Protein AF-A0AA91Z7N6-F1 (afdb_monomer)

Foldseek 3Di:
DDPCVPDDAFDWFKDKDFWDWPFWDFQCVAVVDDFADPPDPPGGRHDDDQDDVPVVDGDPPGRGIGTHTRDIDMDTGDTHHDDFDPFDDDPNDTDDCRVDDD

Organism: NCBI:txid553151

InterPro domains:
  IPR000597 Large ribosomal subunit protein uL3 [PF00297] (2-98)
  IPR009000 Translation protein, beta-barrel domain superfamily [SSF50447] (3-85)
  IPR019926 Large ribosomal subunit protein uL3, conserved site [PS00474] (7-30)
  IPR044892 Ribosomal protein L3, domain 3, archaeal-type superfamily [G3DSA:4.10.960.10] (1-68)
  IPR045077 Large ribosomal subunit protein uL3, archaea/eukaryota [PTHR11363] (1-102)

Sequence (102 aa):
MPVDSVFTQDEMIDCIGVTKGKGYKGVTSRWHTKKLPRKTHKGLRKVACIGAWHPSRVSFTVARAGQKGYHHRTEMNKKIYRIGQGIHTKDGKVIKNNASTE

Nearest PDB structures (foldseek):
  8q87-assembly1_BB  TM=9.929E-01  e=1.116E-13  Gallus gallus
  7oyb-assembly1_B1  TM=9.950E-01  e=3.024E-13  Danio rerio
  7oyc-assembly1_B1  TM=9.944E-01  e=9.770E-13  Xenopus laevis
  7qgg-assembly1_B  TM=9.637E-01  e=2.355E-12  Rattus norvegicus
  6frk-assembly1_B  TM=9.798E-01  e=1.216E-11  Oryctolagus cuniculus

pLDDT: mean 96.41, std 3.14, range [79.75, 98.69]

Solvent-accessible surface area (backbone atoms only — not comparable to full-atom values): 6712 Å² total; per-residue (Å²): 137,59,71,76,80,78,51,60,72,67,37,69,40,68,50,72,47,69,41,75,67,63,49,78,33,48,25,37,76,64,68,64,48,74,68,48,59,92,86,43,78,95,62,31,66,49,78,90,76,73,66,63,75,79,61,92,62,74,58,87,86,51,81,63,60,41,79,26,58,59,43,82,46,75,47,72,73,44,67,35,86,70,84,66,63,72,78,45,73,56,95,92,40,81,45,76,67,56,82,67,74,136

Radius of gyration: 24.43 Å; Cα contacts (8 Å, |Δi|>4): 134; chains: 1; bounding box: 50×36×64 Å

Secondary structure (DSSP, 8-state):
--GGGT--TT-EEEEEEEPPP--EE-HHHHS-PPPPPTT-TT-SSS-S----SSSSS--TTS---EE-S--EEEEEEEEP------SEEETTEEE--TT---

Structure (mmCIF, N/CA/C/O backbone):
data_AF-A0AA91Z7N6-F1
#
_entry.id   AF-A0AA91Z7N6-F1
#
loop_
_atom_site.group_PDB
_atom_site.id
_atom_site.type_symbol
_atom_site.label_atom_id
_atom_site.label_alt_id
_atom_site.label_comp_id
_atom_site.label_asym_id
_atom_site.label_entity_id
_atom_site.label_seq_id
_atom_site.pdbx_PDB_ins_code
_atom_site.Cartn_x
_atom_site.Cartn_y
_atom_site.Cartn_z
_atom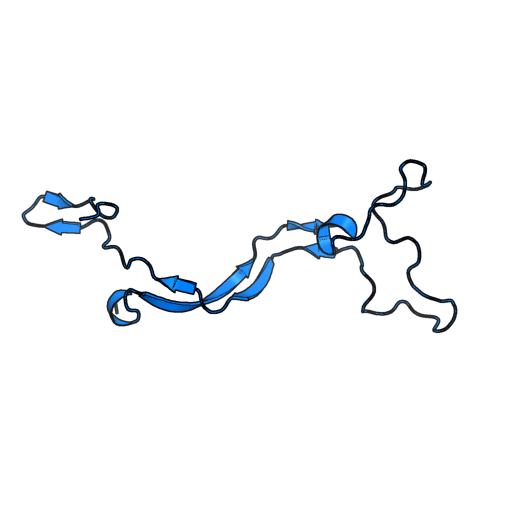_site.occupancy
_atom_site.B_iso_or_equiv
_atom_site.auth_seq_id
_atom_site.auth_comp_id
_atom_site.auth_asym_id
_atom_site.auth_atom_id
_atom_site.pdbx_PDB_model_num
ATOM 1 N N . MET A 1 1 ? -25.337 -0.317 19.151 1.00 86.75 1 MET A N 1
ATOM 2 C CA . MET A 1 1 ? -24.158 -1.198 19.255 1.00 86.75 1 MET A CA 1
ATOM 3 C C . MET A 1 1 ? -22.904 -0.342 19.282 1.00 86.75 1 MET A C 1
ATOM 5 O O . MET A 1 1 ? -22.519 0.161 18.231 1.00 86.75 1 MET A O 1
ATOM 9 N N . PRO A 1 2 ? -22.347 -0.060 20.466 1.00 93.56 2 PRO A N 1
ATOM 10 C CA . PRO A 1 2 ? -21.095 0.684 20.598 1.00 93.56 2 PRO A CA 1
ATOM 11 C C . PRO A 1 2 ? -19.862 -0.218 20.357 1.00 93.56 2 PRO A C 1
ATOM 13 O O . PRO A 1 2 ? -19.976 -1.442 20.344 1.00 93.56 2 PRO A O 1
ATOM 16 N N . VAL A 1 3 ? -18.686 0.371 20.110 1.00 95.81 3 VAL A N 1
ATOM 17 C CA . VAL A 1 3 ? -17.457 -0.369 19.727 1.00 95.81 3 VAL A CA 1
ATOM 18 C C . VAL A 1 3 ? -16.986 -1.327 20.829 1.00 95.81 3 VAL A C 1
ATOM 20 O O . VAL A 1 3 ? -16.558 -2.438 20.536 1.00 95.81 3 VAL A O 1
ATOM 23 N N . ASP A 1 4 ? -17.131 -0.920 22.086 1.00 95.38 4 ASP A N 1
ATOM 24 C CA . ASP A 1 4 ? -16.840 -1.693 23.301 1.00 95.38 4 ASP A CA 1
ATOM 25 C C . ASP A 1 4 ? -17.788 -2.884 23.525 1.00 95.38 4 ASP A C 1
ATOM 27 O O . ASP A 1 4 ? -17.491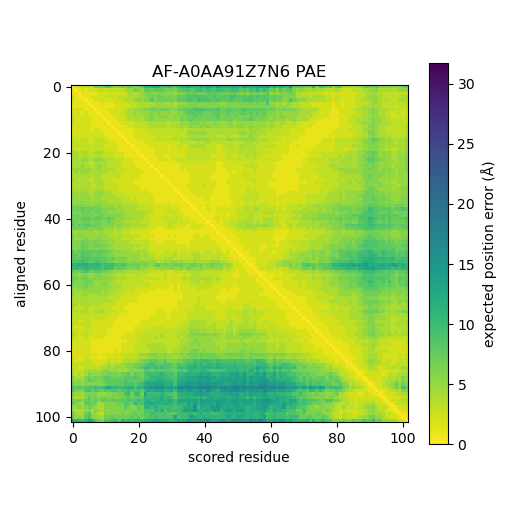 -3.755 24.334 1.00 95.38 4 ASP A O 1
ATOM 31 N N . SER A 1 5 ? -18.910 -2.963 22.797 1.00 96.75 5 SER A N 1
ATOM 32 C CA . SER A 1 5 ? -19.777 -4.155 22.798 1.00 96.75 5 SER A CA 1
ATOM 33 C C . SER A 1 5 ? -19.351 -5.230 21.793 1.00 96.75 5 SER A C 1
ATOM 35 O O . SER A 1 5 ? -19.915 -6.322 21.799 1.00 96.75 5 SER A O 1
ATOM 37 N N . VAL A 1 6 ? -18.394 -4.916 20.913 1.00 97.94 6 VAL A N 1
ATOM 38 C CA . VAL A 1 6 ? -17.917 -5.812 19.846 1.00 97.94 6 VAL A CA 1
ATOM 39 C C . VAL A 1 6 ? -16.463 -6.218 20.069 1.00 97.94 6 VAL A C 1
ATOM 41 O O . VAL A 1 6 ? -16.131 -7.376 19.847 1.00 97.94 6 VAL A O 1
ATOM 44 N N . PHE A 1 7 ? -15.618 -5.282 20.509 1.00 98.00 7 PHE A N 1
ATOM 45 C CA . PHE A 1 7 ? -14.191 -5.504 20.737 1.00 98.00 7 PHE A CA 1
ATOM 46 C C . PHE A 1 7 ? -13.812 -5.282 22.194 1.00 98.00 7 PHE A C 1
ATOM 48 O O . PHE A 1 7 ? -14.446 -4.505 22.911 1.00 98.00 7 PHE A O 1
ATOM 55 N N . THR A 1 8 ? -12.714 -5.907 22.598 1.00 97.56 8 THR A N 1
ATOM 56 C CA . THR A 1 8 ? -12.163 -5.839 23.951 1.00 97.56 8 THR A CA 1
ATOM 57 C C . THR A 1 8 ? -10.744 -5.270 23.963 1.00 97.56 8 THR A C 1
ATOM 59 O O . THR A 1 8 ? -10.046 -5.221 22.948 1.00 97.56 8 THR A O 1
ATOM 62 N N . GLN A 1 9 ? -10.313 -4.755 25.117 1.00 96.44 9 GLN A N 1
ATOM 63 C CA . GLN A 1 9 ? -8.946 -4.261 25.272 1.00 96.44 9 GLN A CA 1
ATOM 64 C C . GLN A 1 9 ? -7.943 -5.425 25.222 1.00 96.44 9 GLN A C 1
ATOM 66 O O . GLN A 1 9 ? -8.248 -6.524 25.670 1.00 96.44 9 GLN A O 1
ATOM 71 N N . ASP A 1 10 ? -6.760 -5.176 24.651 1.00 97.31 10 ASP A N 1
ATOM 72 C CA . ASP A 1 10 ? -5.692 -6.155 24.402 1.00 97.31 10 ASP A CA 1
ATOM 73 C C . ASP A 1 10 ? -6.007 -7.257 23.375 1.00 97.31 10 ASP A C 1
ATOM 75 O O . ASP A 1 10 ? -5.142 -8.090 23.089 1.00 97.31 10 ASP A O 1
ATOM 79 N N . GLU A 1 11 ? -7.180 -7.216 22.746 1.00 97.94 11 GLU A N 1
ATOM 80 C CA . GLU A 1 11 ? -7.574 -8.131 21.676 1.00 97.94 11 GLU A CA 1
ATOM 81 C C . GLU A 1 11 ? -6.723 -7.947 20.407 1.00 97.94 11 GLU A C 1
ATOM 83 O O . GLU A 1 11 ? -6.333 -6.832 20.037 1.00 97.94 11 GLU A O 1
ATOM 88 N N . MET A 1 12 ? -6.439 -9.058 19.721 1.00 98.50 12 MET A N 1
ATOM 89 C CA . MET A 1 12 ? -5.775 -9.078 18.417 1.00 98.50 12 MET A CA 1
ATOM 90 C C . MET A 1 12 ? -6.835 -9.084 17.316 1.00 98.50 12 MET A C 1
ATOM 92 O O . MET A 1 12 ? -7.570 -10.057 17.181 1.00 98.50 12 MET A O 1
ATOM 96 N N . ILE A 1 13 ? -6.891 -8.018 16.519 1.00 98.31 13 ILE A N 1
ATOM 97 C CA . ILE A 1 13 ? -7.871 -7.847 15.440 1.00 98.31 13 ILE A CA 1
ATOM 98 C C . ILE A 1 13 ? -7.213 -7.793 14.061 1.00 98.31 13 ILE A C 1
ATOM 100 O O . ILE A 1 13 ? -6.026 -7.487 13.924 1.00 98.31 13 ILE A O 1
ATOM 104 N N . ASP A 1 14 ? -8.018 -7.998 13.024 1.00 98.50 14 ASP A N 1
ATOM 105 C CA . ASP A 1 14 ? -7.599 -7.843 11.635 1.00 98.50 14 ASP A CA 1
ATOM 106 C C . ASP A 1 14 ? -8.171 -6.550 11.041 1.00 98.50 14 ASP A C 1
ATOM 108 O O . ASP A 1 14 ? -9.366 -6.267 11.129 1.00 98.50 14 ASP A O 1
ATOM 112 N N . CYS A 1 15 ? -7.317 -5.761 10.389 1.00 98.19 15 CYS A N 1
ATOM 113 C CA . CYS A 1 15 ? -7.703 -4.511 9.742 1.00 98.19 15 CYS A CA 1
ATOM 114 C C . CYS A 1 15 ? -7.858 -4.713 8.233 1.00 98.19 15 CYS A C 1
ATOM 116 O O . CYS A 1 15 ? -6.894 -5.032 7.533 1.00 98.19 15 CYS A O 1
ATOM 118 N N . ILE A 1 16 ? -9.059 -4.457 7.713 1.00 98.56 16 ILE A N 1
ATOM 119 C CA . ILE A 1 16 ? -9.379 -4.540 6.282 1.00 98.56 16 ILE A CA 1
ATOM 120 C C . ILE A 1 16 ? -9.599 -3.128 5.741 1.00 98.56 16 ILE A C 1
ATOM 122 O O . ILE A 1 16 ? -10.344 -2.338 6.318 1.00 98.56 16 ILE A O 1
ATOM 126 N N . GLY A 1 17 ? -8.975 -2.790 4.613 1.00 98.44 17 GLY A N 1
ATOM 127 C CA . GLY A 1 17 ? -9.173 -1.474 4.016 1.00 98.44 17 GLY A CA 1
ATOM 128 C C . GLY A 1 17 ? -8.476 -1.251 2.684 1.00 98.44 17 GLY A C 1
ATOM 129 O O . GLY A 1 17 ? -7.828 -2.128 2.111 1.00 98.44 17 GLY A O 1
ATOM 130 N N . VAL A 1 18 ? -8.615 -0.030 2.172 1.00 98.50 18 VAL A N 1
ATOM 131 C CA . VAL A 1 18 ? -7.934 0.423 0.956 1.00 98.50 18 VAL A CA 1
ATOM 132 C C . VAL A 1 18 ? -6.703 1.236 1.340 1.00 98.50 18 VAL A C 1
ATOM 134 O O . VAL A 1 18 ? -6.775 2.217 2.076 1.00 98.50 18 VAL A O 1
ATOM 137 N N . THR A 1 19 ? -5.545 0.838 0.818 1.00 98.50 19 THR A N 1
ATOM 138 C CA . THR A 1 19 ? -4.278 1.544 1.063 1.00 98.50 19 THR A CA 1
ATOM 139 C C . THR A 1 19 ? -4.268 2.946 0.447 1.00 98.50 19 THR A C 1
ATOM 141 O O . THR A 1 19 ? -4.867 3.185 -0.599 1.00 98.50 19 THR A O 1
ATOM 144 N N . LYS A 1 20 ? -3.495 3.875 1.026 1.00 98.56 20 LYS A N 1
ATOM 145 C CA . LYS A 1 20 ? -3.330 5.229 0.467 1.00 98.56 20 LYS A CA 1
ATOM 146 C C . LYS A 1 20 ? -2.860 5.179 -0.993 1.00 98.56 20 LYS A C 1
ATOM 148 O O . LYS A 1 20 ? -1.819 4.589 -1.306 1.00 98.56 20 LYS A O 1
ATOM 153 N N . GLY A 1 21 ? -3.617 5.828 -1.877 1.00 98.31 21 GLY A N 1
ATOM 154 C CA . GLY A 1 21 ? -3.283 5.963 -3.291 1.00 98.31 21 GLY A CA 1
ATOM 155 C C . GLY A 1 21 ? -1.980 6.730 -3.507 1.00 98.31 21 GLY A C 1
ATOM 156 O O . GLY A 1 21 ? -1.711 7.729 -2.840 1.00 98.31 21 GLY A O 1
ATOM 157 N N . LYS A 1 22 ? -1.149 6.252 -4.438 1.00 98.56 22 LYS A N 1
ATOM 158 C CA . LYS A 1 22 ? 0.080 6.935 -4.880 1.00 98.56 22 LYS A CA 1
ATOM 159 C C . LYS A 1 22 ? 0.076 7.199 -6.395 1.00 98.56 22 LYS A C 1
ATOM 161 O O . LYS A 1 22 ? 1.049 7.755 -6.898 1.00 98.56 22 LYS A O 1
ATOM 166 N N . GLY A 1 23 ? -1.000 6.842 -7.102 1.00 98.50 23 GLY A N 1
ATOM 167 C CA . GLY A 1 23 ? -1.179 7.061 -8.540 1.00 98.50 23 GLY A CA 1
ATOM 168 C C . GLY A 1 23 ? -0.242 6.218 -9.408 1.00 98.50 23 GLY A C 1
ATOM 169 O O . GLY A 1 23 ? 0.316 5.209 -8.963 1.00 98.50 23 GLY A O 1
ATOM 170 N N . TYR A 1 24 ? -0.032 6.659 -10.649 1.00 98.62 24 TYR A N 1
ATOM 171 C CA . TYR A 1 24 ? 0.879 6.009 -11.589 1.00 98.62 24 TYR A CA 1
ATOM 172 C C . TYR A 1 24 ? 2.345 6.210 -11.173 1.00 98.62 24 TYR A C 1
ATOM 174 O O . TYR A 1 24 ? 2.821 7.338 -11.009 1.00 98.62 24 TYR A O 1
ATOM 182 N N . LYS A 1 25 ? 3.094 5.116 -10.999 1.00 98.69 25 LYS A N 1
ATOM 183 C CA . LYS A 1 25 ? 4.507 5.127 -10.591 1.00 98.69 25 LYS A CA 1
ATOM 184 C C . LYS A 1 25 ? 5.368 4.217 -11.467 1.00 98.69 25 LYS A C 1
ATOM 186 O O . LYS A 1 25 ? 4.956 3.142 -11.897 1.00 98.69 25 LYS A O 1
ATOM 191 N N . GLY A 1 26 ? 6.617 4.639 -11.675 1.00 98.31 26 GLY A N 1
ATOM 192 C CA . GLY A 1 26 ? 7.644 3.842 -12.351 1.00 98.31 26 GLY A CA 1
ATOM 193 C C . GLY A 1 26 ? 8.110 2.630 -11.532 1.00 98.31 26 GLY A C 1
ATOM 194 O O . GLY A 1 26 ? 7.910 2.569 -10.316 1.00 98.31 26 GLY A O 1
ATOM 195 N N . VAL A 1 27 ? 8.791 1.690 -12.195 1.00 98.31 27 VAL A N 1
ATOM 196 C CA . VAL A 1 27 ? 9.209 0.388 -11.631 1.00 98.31 27 VAL A CA 1
ATOM 197 C C . VAL A 1 27 ? 10.035 0.497 -10.351 1.00 98.31 27 VAL A C 1
ATOM 199 O O . VAL A 1 27 ? 9.749 -0.208 -9.392 1.00 98.31 27 VAL A O 1
ATOM 202 N N . THR A 1 28 ? 10.974 1.444 -10.271 1.00 98.38 28 THR A N 1
ATOM 203 C CA . THR A 1 28 ? 11.790 1.647 -9.064 1.00 98.38 28 THR A CA 1
ATOM 204 C C . THR A 1 28 ? 10.944 2.052 -7.859 1.00 98.38 28 THR A C 1
ATOM 206 O O . THR A 1 28 ? 11.243 1.665 -6.741 1.00 98.38 28 THR A O 1
ATOM 209 N N . SER A 1 29 ? 9.888 2.851 -8.050 1.00 98.44 29 SER A N 1
ATOM 210 C CA . SER A 1 29 ? 9.022 3.237 -6.932 1.00 98.44 29 SER A CA 1
ATOM 211 C C . SER A 1 29 ? 7.996 2.151 -6.628 1.00 98.44 29 SER A C 1
ATOM 213 O O . SER A 1 29 ? 7.732 1.894 -5.463 1.00 98.44 29 SER A O 1
ATOM 215 N N . ARG A 1 30 ? 7.401 1.519 -7.642 1.00 98.44 30 ARG A N 1
ATOM 216 C CA . ARG A 1 30 ? 6.334 0.524 -7.466 1.00 98.44 30 ARG A CA 1
ATOM 217 C C . ARG A 1 30 ? 6.850 -0.816 -6.936 1.00 98.44 30 ARG A C 1
ATOM 219 O O . ARG A 1 30 ? 6.269 -1.343 -5.998 1.00 98.44 30 ARG A O 1
ATOM 226 N N . TRP A 1 31 ? 7.941 -1.308 -7.515 1.00 98.38 31 TRP A N 1
ATOM 227 C CA . TRP A 1 31 ? 8.504 -2.642 -7.284 1.00 98.38 31 TRP A CA 1
ATOM 228 C C . TRP A 1 31 ? 9.865 -2.618 -6.581 1.00 98.38 31 TRP A C 1
ATOM 230 O O . TRP A 1 31 ? 10.461 -3.667 -6.386 1.00 98.38 31 TRP A O 1
ATOM 240 N N . HIS A 1 32 ? 10.377 -1.436 -6.222 1.00 98.31 32 HIS A N 1
ATOM 241 C CA . HIS A 1 32 ? 11.648 -1.279 -5.499 1.00 98.31 32 HIS A CA 1
ATOM 242 C C . HIS A 1 32 ? 12.868 -1.884 -6.225 1.00 98.31 32 HIS A C 1
ATOM 244 O O . HIS A 1 32 ? 13.838 -2.292 -5.595 1.00 98.31 32 HIS A O 1
ATOM 250 N N . THR A 1 33 ? 12.858 -1.904 -7.564 1.00 98.25 33 THR A N 1
ATOM 251 C CA . THR A 1 33 ? 13.994 -2.396 -8.362 1.00 98.25 33 THR A CA 1
ATOM 252 C C . THR A 1 33 ? 15.240 -1.526 -8.170 1.00 98.25 33 THR A C 1
ATOM 254 O O . THR A 1 33 ? 15.137 -0.299 -8.044 1.00 98.25 33 THR A O 1
ATOM 257 N N . LYS A 1 34 ? 16.434 -2.131 -8.236 1.00 98.25 34 LYS A N 1
ATOM 258 C CA . LYS A 1 34 ? 17.707 -1.392 -8.216 1.00 98.25 34 LYS A CA 1
ATOM 259 C C . LYS A 1 34 ? 17.741 -0.369 -9.359 1.00 98.25 34 LYS A C 1
ATOM 261 O O . LYS A 1 34 ? 17.349 -0.667 -10.486 1.00 98.25 34 LYS A O 1
ATOM 266 N N . LYS A 1 35 ? 18.186 0.855 -9.063 1.00 98.25 35 LYS A N 1
ATOM 267 C CA . LYS A 1 35 ? 18.432 1.879 -10.089 1.00 98.25 35 LYS A CA 1
ATOM 268 C C . LYS A 1 35 ? 19.631 1.467 -10.943 1.00 98.25 35 LYS A C 1
ATOM 270 O O . LYS A 1 35 ? 20.599 0.916 -10.421 1.00 98.25 35 LYS A O 1
ATOM 275 N N . LEU A 1 36 ? 19.581 1.773 -12.232 1.00 98.44 36 LEU A N 1
ATOM 276 C CA . LEU A 1 36 ? 20.719 1.586 -13.125 1.00 98.44 36 LEU A CA 1
ATOM 277 C C . LEU A 1 36 ? 21.822 2.621 -12.824 1.00 98.44 36 LEU A C 1
ATOM 279 O O . LEU A 1 36 ? 21.551 3.632 -12.163 1.00 98.44 36 LEU A O 1
ATOM 283 N N . PRO A 1 37 ? 23.065 2.384 -13.280 1.00 98.50 37 PRO A N 1
ATOM 284 C CA . PRO A 1 37 ? 24.163 3.323 -13.094 1.00 98.50 37 PRO A CA 1
ATOM 285 C C . PRO A 1 37 ? 23.859 4.729 -13.626 1.00 98.50 37 PRO A C 1
ATOM 287 O O . PRO A 1 37 ? 23.089 4.927 -14.565 1.00 98.50 37 PRO A O 1
ATOM 290 N N . ARG A 1 38 ? 24.533 5.732 -13.054 1.00 98.25 38 ARG A N 1
ATOM 291 C CA . ARG A 1 38 ? 24.333 7.149 -13.399 1.00 98.25 38 ARG A CA 1
ATOM 292 C C . ARG A 1 38 ? 24.496 7.443 -14.897 1.00 98.25 38 ARG A C 1
ATOM 294 O O . ARG A 1 38 ? 23.787 8.292 -15.421 1.00 98.25 38 ARG A O 1
ATOM 301 N N . LYS A 1 39 ? 25.420 6.753 -15.575 1.00 98.00 39 LYS A N 1
ATOM 302 C CA . LYS A 1 39 ? 25.744 6.957 -17.000 1.00 98.00 39 LYS A CA 1
ATOM 303 C C . LYS A 1 39 ? 24.839 6.170 -17.965 1.00 98.00 39 LYS A C 1
ATOM 305 O O . LYS A 1 39 ? 25.146 6.075 -19.147 1.00 98.00 39 LYS A O 1
ATOM 310 N N . THR A 1 40 ? 23.735 5.583 -17.497 1.00 98.06 40 THR A N 1
ATOM 311 C CA . THR A 1 40 ? 22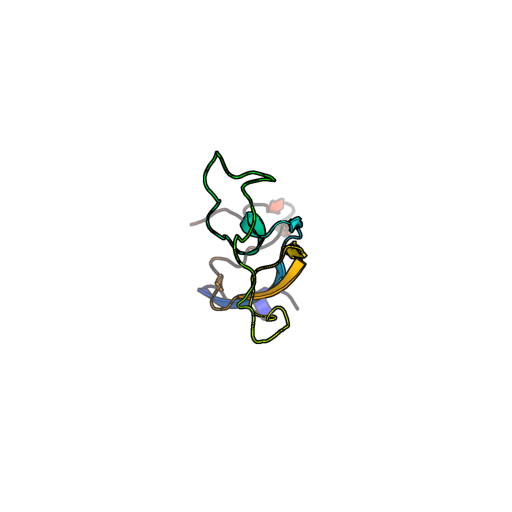.806 4.868 -18.380 1.00 98.06 40 THR A CA 1
ATOM 312 C C . THR A 1 40 ? 22.064 5.830 -19.309 1.00 98.06 40 THR A C 1
ATOM 314 O O . THR A 1 40 ? 21.319 6.704 -18.864 1.00 98.06 40 THR A O 1
ATOM 317 N N . HIS A 1 41 ? 22.211 5.619 -20.617 1.00 97.31 41 HIS A N 1
ATOM 318 C CA . HIS A 1 41 ? 21.472 6.360 -21.634 1.00 97.31 41 HIS A CA 1
ATOM 319 C C . HIS A 1 41 ? 19.957 6.059 -21.570 1.00 97.31 41 HIS A C 1
ATOM 321 O O . HIS A 1 41 ? 19.525 4.934 -21.276 1.00 97.31 41 HIS A O 1
ATOM 327 N N . LYS A 1 42 ? 19.129 7.078 -21.845 1.00 96.44 42 LYS A N 1
ATOM 328 C CA . LYS A 1 42 ? 17.653 7.026 -21.756 1.00 96.44 42 LYS A CA 1
ATOM 329 C C . LYS A 1 42 ? 17.137 6.645 -20.358 1.00 96.44 42 LYS A C 1
ATOM 331 O O . LYS A 1 42 ? 16.233 5.816 -20.219 1.00 96.44 42 LYS A O 1
ATOM 336 N N . GLY A 1 43 ? 17.738 7.228 -19.322 1.0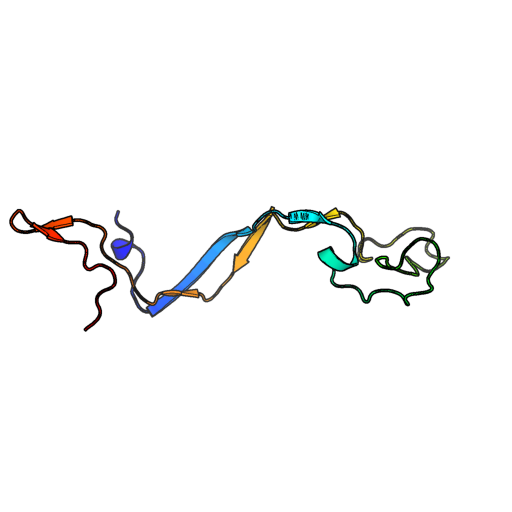0 96.94 43 GLY A N 1
ATOM 337 C CA . GLY A 1 43 ? 17.252 7.179 -17.943 1.00 96.94 43 GLY A CA 1
ATOM 338 C C . GLY A 1 43 ? 17.627 5.918 -17.157 1.00 96.94 43 GLY A C 1
ATOM 339 O O . GLY A 1 43 ? 17.756 4.819 -17.694 1.00 96.94 43 GLY A O 1
ATOM 340 N N . LEU A 1 44 ? 17.757 6.093 -15.839 1.00 98.12 44 LEU A 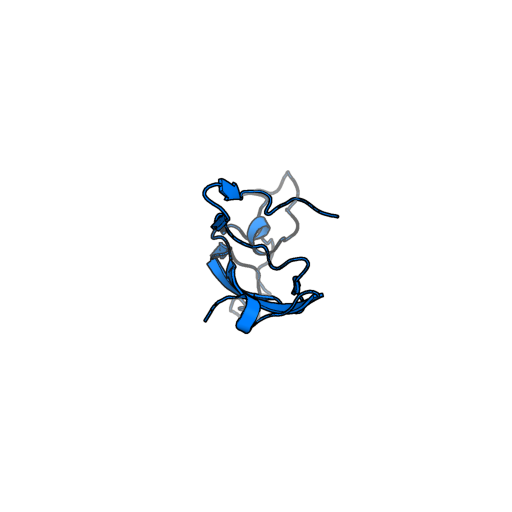N 1
ATOM 341 C CA . LEU A 1 44 ? 18.283 5.079 -14.915 1.00 98.12 44 LEU A CA 1
ATOM 342 C C . LEU A 1 44 ? 17.226 4.395 -14.025 1.00 98.12 44 LEU A C 1
ATOM 344 O O . LEU A 1 44 ? 17.528 3.437 -13.320 1.00 98.12 44 LEU A O 1
ATOM 348 N N . ARG A 1 45 ? 15.975 4.873 -14.020 1.00 98.25 45 ARG A N 1
ATOM 349 C CA . ARG A 1 45 ? 14.893 4.378 -13.137 1.00 98.25 45 ARG A CA 1
ATOM 350 C C . ARG A 1 45 ? 13.977 3.382 -13.859 1.00 98.25 45 ARG A C 1
ATOM 352 O O . ARG A 1 45 ? 12.762 3.572 -13.909 1.00 98.25 45 ARG A O 1
ATOM 359 N N . LYS A 1 46 ? 14.582 2.352 -14.454 1.00 98.06 46 LYS A N 1
ATOM 360 C CA . LYS A 1 46 ? 13.926 1.319 -15.272 1.00 98.06 46 LYS A CA 1
ATOM 361 C C . LYS A 1 46 ? 14.487 -0.072 -14.962 1.00 98.06 46 LYS A C 1
ATOM 363 O O . LYS A 1 46 ? 15.539 -0.186 -14.342 1.00 98.06 46 LYS A O 1
ATOM 368 N N . VAL A 1 47 ? 13.790 -1.112 -15.414 1.00 97.94 47 VAL A N 1
ATOM 369 C CA . VAL A 1 47 ? 14.353 -2.465 -15.526 1.00 97.94 47 VAL A CA 1
ATOM 370 C C . VAL A 1 47 ? 15.173 -2.516 -16.819 1.00 97.94 47 VAL A C 1
ATOM 372 O O . VAL A 1 47 ? 14.732 -1.960 -17.824 1.00 97.94 47 VAL A O 1
ATOM 375 N N . ALA A 1 48 ? 16.366 -3.118 -16.789 1.00 97.69 48 ALA A N 1
ATOM 376 C CA . ALA A 1 48 ? 17.249 -3.183 -17.958 1.00 97.69 48 ALA A CA 1
ATOM 377 C C . ALA A 1 48 ? 16.756 -4.196 -19.005 1.00 97.69 48 ALA A C 1
ATOM 379 O O . ALA A 1 48 ? 16.433 -3.804 -20.121 1.00 97.69 48 ALA A O 1
ATOM 380 N N . CYS A 1 49 ? 16.656 -5.474 -18.631 1.00 96.50 49 CYS A N 1
ATOM 381 C CA . CYS A 1 49 ? 16.158 -6.553 -19.485 1.00 96.50 49 CYS A CA 1
ATOM 382 C C . CYS A 1 49 ? 14.757 -6.987 -19.023 1.00 96.50 49 CYS A C 1
ATOM 384 O O . CYS A 1 49 ? 14.555 -7.223 -17.833 1.00 96.50 49 CYS A O 1
ATOM 386 N N . ILE A 1 50 ? 13.790 -7.066 -19.943 1.00 97.25 50 ILE A N 1
ATOM 387 C CA . ILE A 1 50 ? 12.386 -7.414 -19.639 1.00 97.25 50 ILE A CA 1
ATOM 388 C C . ILE A 1 50 ? 12.045 -8.890 -19.892 1.00 97.25 50 ILE A C 1
ATOM 390 O O . ILE A 1 50 ? 10.938 -9.311 -19.570 1.00 97.25 50 ILE A O 1
ATOM 394 N N . GLY A 1 51 ? 12.965 -9.662 -20.472 1.00 97.00 51 GLY A N 1
ATOM 395 C CA . GLY A 1 51 ? 12.765 -11.069 -20.810 1.00 97.00 51 GLY A CA 1
ATOM 396 C C . GLY A 1 51 ? 13.845 -11.588 -21.758 1.00 97.00 51 GLY A C 1
ATOM 397 O O . GLY A 1 51 ? 14.580 -10.803 -22.355 1.00 97.00 51 GLY A O 1
ATOM 398 N N . ALA A 1 52 ? 13.938 -12.912 -21.873 1.00 96.81 52 ALA A N 1
ATOM 399 C CA . ALA A 1 52 ? 14.742 -13.569 -22.899 1.00 96.81 52 ALA A CA 1
ATOM 400 C C . ALA A 1 52 ? 14.092 -13.414 -24.286 1.00 96.81 52 ALA A C 1
ATOM 402 O O . ALA A 1 52 ? 12.951 -12.971 -24.396 1.00 96.81 52 ALA A O 1
ATOM 403 N N . TRP A 1 53 ? 14.811 -13.804 -25.341 1.00 96.56 53 TRP A N 1
ATOM 404 C CA . TRP A 1 53 ? 14.266 -13.827 -26.703 1.00 96.56 53 TRP A CA 1
ATOM 405 C C . TRP A 1 53 ? 13.085 -14.802 -26.806 1.00 96.56 53 TRP A C 1
ATOM 407 O O . TRP A 1 53 ? 11.990 -14.415 -27.205 1.00 96.56 53 TRP A O 1
ATOM 417 N N . HIS A 1 54 ? 13.303 -16.055 -26.406 1.00 95.56 54 HIS A N 1
ATOM 418 C CA . HIS A 1 54 ? 12.274 -17.087 -26.334 1.00 95.56 54 HIS A CA 1
ATOM 419 C C . HIS A 1 54 ? 11.946 -17.312 -24.851 1.00 95.56 54 HIS A C 1
ATOM 421 O O . HIS A 1 54 ? 12.861 -17.626 -24.087 1.00 95.56 54 HIS A O 1
ATOM 427 N N . PRO A 1 55 ? 10.692 -17.133 -24.397 1.00 95.31 55 PRO A N 1
ATOM 428 C CA . PRO A 1 55 ? 9.460 -16.941 -25.168 1.00 95.31 55 PRO A CA 1
ATOM 429 C C . PRO A 1 55 ? 9.283 -15.516 -25.724 1.00 95.31 55 PRO A C 1
ATOM 431 O O . PRO A 1 55 ? 9.597 -14.545 -25.044 1.00 95.31 55 PRO A O 1
ATOM 434 N N . SER A 1 56 ? 8.673 -15.396 -26.910 1.00 96.31 56 SER A N 1
ATOM 435 C CA . SER A 1 56 ? 8.430 -14.129 -27.632 1.00 96.31 56 SER A CA 1
ATOM 436 C C . SER A 1 56 ? 7.311 -13.268 -27.020 1.00 96.31 56 SER A C 1
ATOM 438 O O . SER A 1 56 ? 6.424 -12.774 -27.715 1.00 96.31 56 SER A O 1
ATOM 440 N N . ARG A 1 57 ? 7.307 -13.124 -25.692 1.00 96.38 57 ARG A N 1
ATOM 441 C CA . ARG A 1 57 ? 6.355 -12.322 -24.916 1.00 96.38 57 ARG A CA 1
ATOM 442 C C . ARG A 1 57 ? 6.984 -11.861 -23.605 1.00 96.38 57 ARG A C 1
ATOM 444 O O . ARG A 1 57 ? 7.848 -12.525 -23.042 1.00 96.38 57 ARG A O 1
ATOM 451 N N . VAL A 1 58 ? 6.485 -10.756 -23.060 1.00 97.00 58 VAL A N 1
ATOM 452 C CA . VAL A 1 58 ? 6.878 -10.296 -21.721 1.00 97.00 58 VAL A CA 1
ATOM 453 C C . VAL A 1 58 ? 6.076 -11.063 -20.667 1.00 97.00 58 VAL A C 1
ATOM 455 O O . VAL A 1 58 ? 4.850 -11.121 -20.744 1.00 97.00 58 VAL A O 1
ATOM 458 N N . SER A 1 59 ? 6.754 -11.652 -19.677 1.00 97.31 59 SER A N 1
ATOM 459 C CA . SER A 1 59 ? 6.081 -12.350 -18.571 1.00 97.31 59 SER A CA 1
ATOM 460 C C . SER A 1 59 ? 5.332 -11.372 -17.659 1.00 97.31 59 SER A C 1
ATOM 462 O O . SER A 1 59 ? 5.817 -10.278 -17.365 1.00 97.31 59 SER A O 1
ATOM 464 N N . PHE A 1 60 ? 4.175 -11.794 -17.145 1.00 97.38 60 PHE A N 1
ATOM 465 C CA . PHE A 1 60 ? 3.368 -11.014 -16.200 1.00 97.38 60 PHE A CA 1
ATOM 466 C C . PHE A 1 60 ? 4.082 -10.766 -14.861 1.00 97.38 60 PHE A C 1
ATOM 468 O O . PHE A 1 60 ? 3.779 -9.797 -14.168 1.00 97.38 60 PHE A O 1
ATOM 475 N N . THR A 1 61 ? 5.042 -11.625 -14.504 1.00 97.25 61 THR A N 1
ATOM 476 C CA . THR A 1 61 ? 5.838 -11.509 -13.274 1.00 97.25 61 THR A CA 1
ATOM 477 C C . THR A 1 61 ? 6.880 -10.390 -13.338 1.00 97.25 61 THR A C 1
ATOM 479 O O . THR A 1 61 ? 7.430 -9.996 -12.310 1.00 97.25 61 THR A O 1
ATOM 482 N N . VAL A 1 62 ? 7.168 -9.852 -14.529 1.00 97.50 62 VAL A N 1
ATOM 483 C CA . VAL A 1 62 ? 8.184 -8.811 -14.716 1.00 97.50 62 VAL A CA 1
ATOM 484 C C . VAL A 1 62 ? 7.674 -7.473 -14.183 1.00 97.50 62 VAL A C 1
ATOM 486 O O . VAL A 1 62 ? 6.573 -7.023 -14.494 1.00 97.50 62 VAL A O 1
ATOM 489 N N . ALA A 1 63 ? 8.514 -6.783 -13.411 1.00 98.19 63 ALA A N 1
ATOM 490 C CA . ALA A 1 63 ? 8.190 -5.473 -12.860 1.00 98.19 63 ALA A CA 1
ATOM 491 C C . ALA A 1 63 ? 7.921 -4.432 -13.966 1.00 98.19 63 ALA A C 1
ATOM 493 O O . ALA A 1 63 ? 8.799 -4.085 -14.761 1.00 98.19 63 ALA A O 1
ATOM 494 N N . ARG A 1 64 ? 6.706 -3.869 -13.976 1.00 98.31 64 ARG A N 1
ATOM 495 C CA . ARG A 1 64 ? 6.270 -2.815 -14.913 1.00 98.31 64 ARG A CA 1
ATOM 496 C C . ARG A 1 64 ? 5.716 -1.591 -14.186 1.00 98.31 64 ARG A C 1
ATOM 498 O O . ARG A 1 64 ? 5.187 -1.687 -13.074 1.00 98.31 64 ARG A O 1
ATOM 505 N N . ALA A 1 65 ? 5.863 -0.421 -14.808 1.00 98.44 65 ALA A N 1
ATOM 506 C CA . ALA A 1 65 ? 5.258 0.814 -14.315 1.00 98.44 65 ALA A CA 1
ATOM 507 C C . ALA A 1 65 ? 3.726 0.685 -14.301 1.00 98.44 65 ALA A C 1
ATOM 509 O O . ALA A 1 65 ? 3.163 -0.118 -15.041 1.00 98.44 65 ALA A O 1
ATOM 510 N N . GLY A 1 66 ? 3.062 1.409 -13.407 1.00 98.62 66 GLY A N 1
ATOM 511 C CA . GLY A 1 66 ? 1.612 1.336 -13.250 1.00 98.62 66 GLY A CA 1
ATOM 512 C C . GLY A 1 66 ? 1.146 1.886 -11.911 1.00 98.62 6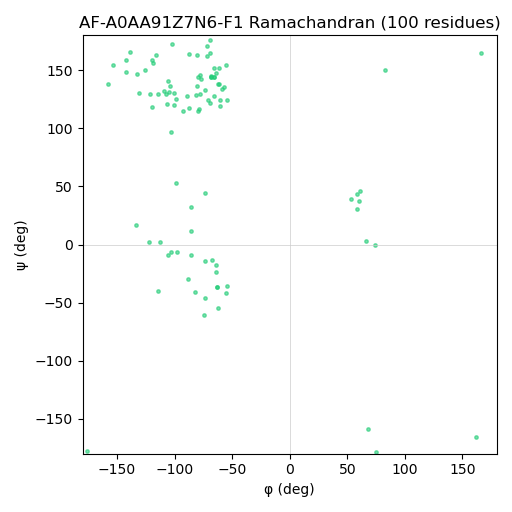6 GLY A C 1
ATOM 513 O O . GLY A 1 66 ? 1.911 2.546 -11.205 1.00 98.62 66 GLY A O 1
ATOM 514 N N . GLN A 1 67 ? -0.100 1.589 -11.553 1.00 98.69 67 GLN A N 1
ATOM 515 C CA . GLN A 1 67 ? -0.697 2.029 -10.294 1.00 98.69 67 GLN A CA 1
ATOM 516 C C . GLN A 1 67 ? 0.095 1.524 -9.077 1.00 98.69 67 GLN A C 1
ATOM 518 O O . GLN A 1 67 ? 0.444 0.343 -8.987 1.00 98.69 67 GLN A O 1
ATOM 523 N N . LYS A 1 68 ? 0.352 2.425 -8.123 1.00 98.69 68 LYS A N 1
ATOM 524 C CA . LYS A 1 68 ? 0.882 2.113 -6.791 1.00 98.69 68 LYS A CA 1
ATOM 525 C C . LYS A 1 68 ? -0.098 2.606 -5.725 1.00 98.69 68 LYS A C 1
ATOM 527 O O . LYS A 1 68 ? -0.444 3.786 -5.702 1.00 98.69 68 LYS A O 1
ATOM 532 N N . GLY A 1 69 ? -0.459 1.734 -4.787 1.00 98.44 69 GLY A N 1
ATOM 533 C CA . GLY A 1 69 ? -1.416 2.059 -3.723 1.00 98.44 69 GLY A CA 1
ATOM 534 C C . GLY A 1 69 ? -2.856 2.096 -4.234 1.00 98.44 69 GLY A C 1
ATOM 535 O O . GLY A 1 69 ? -3.102 1.853 -5.416 1.00 98.44 69 GLY A O 1
ATOM 536 N N . TYR A 1 70 ? -3.802 2.408 -3.345 1.00 98.44 70 TYR A N 1
ATOM 537 C CA . TYR A 1 70 ? -5.237 2.236 -3.607 1.00 98.44 70 TYR A CA 1
ATOM 538 C C . TYR A 1 70 ? -5.599 0.773 -3.906 1.00 98.44 70 TYR A C 1
ATOM 540 O O . TYR A 1 70 ? -6.386 0.452 -4.786 1.00 98.44 70 TYR A O 1
ATOM 548 N N . HIS A 1 71 ? -4.945 -0.142 -3.196 1.00 98.62 71 HIS A N 1
ATOM 549 C CA . HIS A 1 71 ? -5.228 -1.570 -3.255 1.00 98.62 71 HIS A CA 1
ATOM 550 C C . HIS A 1 71 ? -5.958 -1.997 -1.985 1.00 98.62 71 HIS A C 1
ATOM 552 O O . HIS A 1 71 ? -5.574 -1.551 -0.899 1.00 98.62 71 HIS A O 1
ATOM 558 N N . HIS A 1 72 ? -6.944 -2.880 -2.131 1.00 98.62 72 HIS A N 1
ATOM 559 C CA . HIS A 1 72 ? -7.601 -3.562 -1.020 1.00 98.62 72 HIS A CA 1
ATOM 560 C C . HIS A 1 72 ? -6.608 -4.501 -0.320 1.00 98.62 72 HIS A C 1
ATOM 562 O O . HIS A 1 72 ? -5.909 -5.272 -0.989 1.00 98.62 72 HIS A O 1
ATOM 568 N N . ARG A 1 73 ? -6.476 -4.390 1.002 1.00 98.56 73 ARG A N 1
ATOM 569 C CA . ARG A 1 73 ? -5.561 -5.188 1.823 1.00 98.56 73 ARG A CA 1
ATOM 570 C C . ARG A 1 73 ? -6.211 -5.541 3.153 1.00 98.56 73 ARG A C 1
ATOM 572 O O . ARG A 1 73 ? -6.956 -4.738 3.707 1.00 98.56 73 ARG A O 1
ATOM 579 N N . THR A 1 74 ? -5.821 -6.704 3.649 1.00 98.44 74 THR A N 1
ATOM 580 C CA . THR A 1 74 ? -6.082 -7.167 5.006 1.00 98.44 74 THR A CA 1
ATOM 581 C C . THR A 1 74 ? -4.744 -7.271 5.714 1.00 98.44 74 THR A C 1
ATOM 583 O O . THR A 1 74 ? -3.801 -7.848 5.166 1.00 98.44 74 THR A O 1
ATOM 586 N N . GLU A 1 75 ? -4.641 -6.676 6.893 1.00 98.44 75 GLU A N 1
ATOM 587 C CA . GLU A 1 75 ? -3.478 -6.786 7.761 1.00 98.44 75 GLU A CA 1
ATOM 588 C C . GLU A 1 75 ? -3.910 -7.409 9.083 1.00 98.44 75 GLU A C 1
ATOM 590 O O . GLU A 1 75 ? -4.755 -6.852 9.780 1.00 98.44 75 GLU A O 1
ATOM 595 N N . MET A 1 76 ? -3.340 -8.571 9.392 1.00 98.25 76 MET A N 1
ATOM 596 C CA . MET A 1 76 ? -3.742 -9.369 10.545 1.00 98.25 76 MET A CA 1
ATOM 597 C C . MET A 1 76 ? -2.991 -8.963 11.813 1.00 98.25 76 MET A C 1
ATOM 599 O O . MET A 1 76 ? -1.919 -8.349 11.737 1.00 98.25 76 MET A O 1
ATOM 603 N N . ASN A 1 77 ? -3.507 -9.391 12.964 1.00 97.94 77 ASN A N 1
ATOM 604 C CA . ASN A 1 77 ? -2.812 -9.332 14.254 1.00 97.94 77 ASN A CA 1
ATOM 605 C C . ASN A 1 77 ? -2.454 -7.905 14.715 1.00 97.94 77 ASN A C 1
ATOM 607 O O . ASN A 1 77 ? -1.338 -7.629 15.168 1.00 97.94 77 ASN A O 1
ATOM 611 N N . LYS A 1 78 ? -3.400 -6.974 14.615 1.00 98.50 78 LYS A N 1
ATOM 612 C CA . LYS A 1 78 ? -3.304 -5.639 15.212 1.00 98.50 78 LYS A CA 1
ATOM 613 C C . LYS A 1 78 ? -3.825 -5.669 16.640 1.00 98.50 78 LYS A C 1
ATOM 615 O O . LYS A 1 78 ? -4.995 -5.938 16.864 1.00 98.50 78 LYS A O 1
ATOM 620 N N . LYS A 1 79 ? -2.954 -5.367 17.604 1.00 98.31 79 LYS A N 1
ATOM 621 C CA . LYS A 1 79 ? -3.326 -5.325 19.019 1.00 98.31 79 LYS A CA 1
ATOM 622 C C . LYS A 1 79 ? -4.080 -4.039 19.361 1.00 98.31 79 LYS A C 1
ATOM 624 O O . LYS A 1 79 ? -3.590 -2.944 19.069 1.00 98.31 79 LYS A O 1
ATOM 629 N N . ILE A 1 80 ? -5.230 -4.162 20.018 1.00 97.94 80 ILE A N 1
ATOM 630 C CA . ILE A 1 80 ? -5.957 -3.032 20.602 1.00 97.94 80 ILE A CA 1
ATOM 631 C C . ILE A 1 80 ? -5.288 -2.644 21.920 1.00 97.94 80 ILE A C 1
ATOM 633 O O . ILE A 1 80 ? -5.299 -3.410 22.874 1.00 97.94 80 ILE A O 1
ATOM 637 N N . TYR A 1 81 ? -4.739 -1.432 22.005 1.00 96.94 81 TYR A N 1
ATOM 638 C CA . TYR A 1 81 ? -4.174 -0.932 23.266 1.00 96.94 81 TYR A CA 1
ATOM 639 C C . TYR A 1 81 ? -5.183 -0.220 24.159 1.00 96.94 81 TYR A C 1
ATOM 641 O O . TYR A 1 81 ? -5.024 -0.222 25.373 1.00 96.94 81 TYR A O 1
ATOM 649 N N . ARG A 1 82 ? -6.202 0.420 23.581 1.00 95.12 82 ARG A N 1
ATOM 650 C CA . ARG A 1 82 ? -7.216 1.156 24.339 1.00 95.12 82 ARG A CA 1
ATOM 651 C C . ARG A 1 82 ? -8.487 1.302 23.525 1.00 95.12 82 ARG A C 1
ATOM 653 O O . ARG A 1 82 ? -8.429 1.681 22.356 1.00 95.12 82 ARG A O 1
ATOM 660 N N . ILE A 1 83 ? -9.623 1.110 24.183 1.00 95.31 83 ILE A N 1
ATOM 661 C CA . ILE A 1 83 ? -10.931 1.528 23.677 1.00 95.31 83 ILE A CA 1
ATOM 662 C C . ILE A 1 83 ? -11.312 2.803 24.434 1.00 95.31 83 ILE A C 1
ATOM 664 O O . ILE A 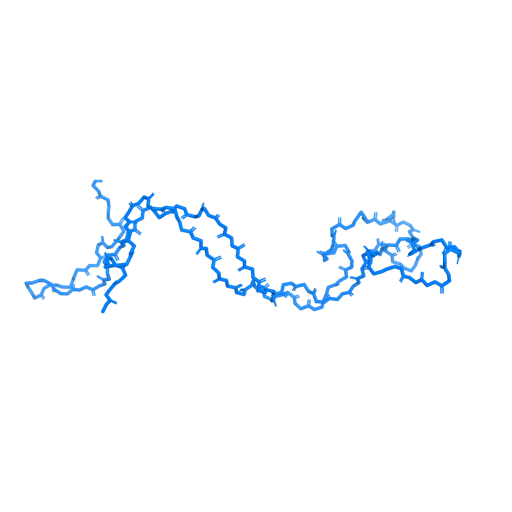1 83 ? -11.725 2.771 25.589 1.00 95.31 83 ILE A O 1
ATOM 668 N N . GLY A 1 84 ? -11.045 3.957 23.822 1.00 92.75 84 GLY A N 1
ATOM 669 C CA . GLY A 1 84 ? -11.260 5.260 24.454 1.00 92.75 84 GLY A CA 1
ATOM 670 C C . GLY A 1 84 ? -12.724 5.695 24.409 1.00 92.75 84 GLY A C 1
ATOM 671 O O . GLY A 1 84 ? -13.408 5.489 23.408 1.00 92.75 84 GLY A O 1
ATOM 672 N N . GLN A 1 85 ? -13.185 6.366 25.465 1.00 91.81 85 GLN A N 1
ATOM 673 C CA . GLN A 1 85 ? -14.475 7.052 25.437 1.00 91.81 85 GLN A CA 1
ATOM 674 C C . GLN A 1 85 ? -14.369 8.376 24.670 1.00 91.81 85 GLN A C 1
ATOM 676 O O . GLN A 1 85 ?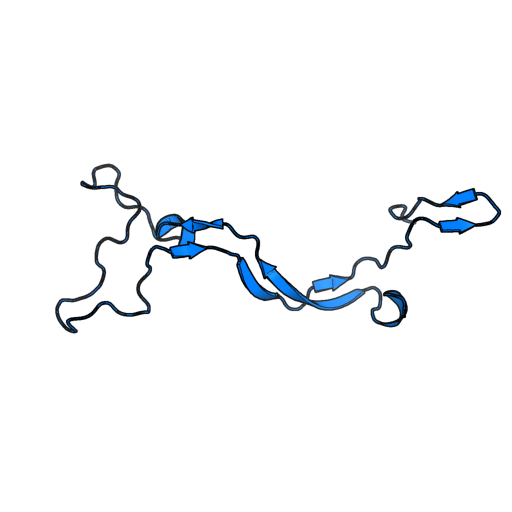 -13.367 9.091 24.755 1.00 91.81 85 GLN A O 1
ATOM 681 N N . GLY A 1 86 ? -15.419 8.704 23.917 1.00 92.50 86 GLY A N 1
ATOM 682 C CA . GLY A 1 86 ? -15.560 10.011 23.281 1.00 92.50 86 GLY A CA 1
ATOM 683 C C . GLY A 1 86 ? -15.808 11.134 24.295 1.00 92.50 86 GLY A C 1
ATOM 684 O O . GLY A 1 86 ? -15.970 10.896 25.4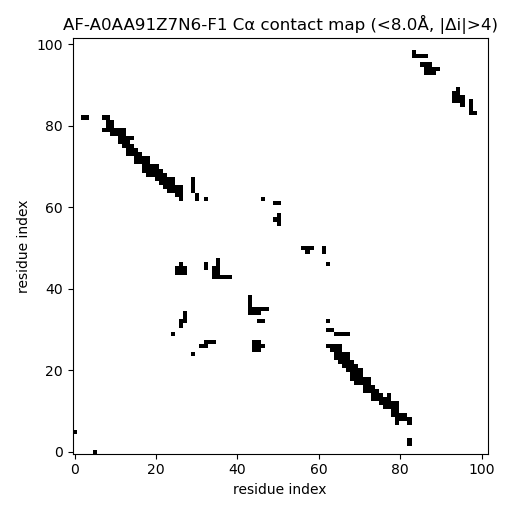95 1.00 92.50 86 GLY A O 1
ATOM 685 N N . ILE A 1 87 ? -15.871 12.371 23.795 1.00 94.44 87 ILE A N 1
ATOM 686 C CA . ILE A 1 87 ? -16.297 13.525 24.597 1.00 94.44 87 ILE A CA 1
ATOM 687 C C . ILE A 1 87 ? -17.725 13.270 25.078 1.00 94.44 87 ILE A C 1
ATOM 689 O O . ILE A 1 87 ? -18.617 13.025 24.266 1.00 94.44 87 ILE A O 1
ATOM 693 N N . HIS A 1 88 ? -17.937 13.335 26.387 1.00 91.12 88 HIS A N 1
ATOM 694 C CA . HIS A 1 88 ? -19.243 13.109 26.995 1.00 91.12 88 HIS A CA 1
ATOM 695 C C . HIS A 1 88 ? -19.455 14.053 28.176 1.00 91.12 88 HIS A C 1
ATOM 697 O O . HIS A 1 88 ? -18.503 14.595 28.736 1.00 91.12 88 HIS A O 1
ATOM 703 N N . THR A 1 89 ? -20.713 14.267 28.549 1.00 93.75 89 THR A N 1
ATOM 704 C CA . THR A 1 89 ? -21.070 15.098 29.701 1.00 93.75 89 THR A CA 1
ATOM 705 C C . THR A 1 89 ? -21.393 14.200 30.883 1.00 93.75 89 THR A C 1
ATOM 707 O O . THR A 1 89 ? -22.199 13.280 30.753 1.00 93.75 89 THR A O 1
ATOM 710 N N . LYS A 1 90 ? -20.800 14.487 32.040 1.00 90.25 90 LYS A N 1
ATOM 711 C CA . LYS A 1 90 ? -21.148 13.864 33.319 1.00 90.25 90 LYS A CA 1
ATOM 712 C C . LYS A 1 90 ? -21.325 14.973 34.346 1.00 90.25 90 LYS A C 1
ATOM 714 O O . LYS A 1 90 ? -20.497 15.880 34.412 1.00 90.25 90 LYS A O 1
ATOM 719 N N . ASP A 1 91 ? -22.432 14.949 35.080 1.00 91.69 91 ASP A N 1
ATOM 720 C CA . ASP A 1 91 ? -22.740 15.935 36.127 1.00 91.69 91 ASP A CA 1
ATOM 721 C C . ASP A 1 91 ? -22.669 17.398 35.634 1.00 91.69 91 ASP A C 1
ATOM 723 O O . ASP A 1 91 ? -22.135 18.286 36.296 1.00 91.69 91 ASP A O 1
ATOM 727 N N . GLY A 1 92 ? -23.144 17.647 34.406 1.00 91.31 92 GLY A N 1
ATOM 728 C CA . GLY A 1 92 ? -23.131 18.973 33.769 1.00 91.31 92 GLY A CA 1
ATOM 729 C C . GLY A 1 92 ? -21.757 19.453 33.279 1.00 91.31 92 GLY A C 1
ATOM 730 O O . GLY A 1 92 ? -21.662 20.531 32.694 1.00 91.31 92 GLY A O 1
ATOM 731 N N . LYS A 1 93 ? -20.692 18.664 33.464 1.00 92.25 93 LYS A N 1
ATOM 732 C CA . LYS A 1 93 ? -19.334 18.977 32.999 1.00 92.25 93 LYS A CA 1
ATOM 733 C C . LYS A 1 93 ? -18.974 18.158 31.766 1.00 92.25 93 LYS A C 1
ATOM 735 O O . LYS A 1 93 ? -19.206 16.953 31.714 1.00 92.25 93 LYS A O 1
ATOM 740 N N . VAL A 1 94 ? -18.359 18.812 30.782 1.00 93.69 94 VAL A N 1
ATOM 741 C CA . VAL A 1 94 ? -17.847 18.150 29.574 1.00 93.69 94 VAL A CA 1
ATOM 742 C C . VAL A 1 94 ? -16.509 17.482 29.887 1.00 93.69 94 VAL A C 1
ATOM 744 O O . VAL A 1 94 ? -15.515 18.159 30.155 1.00 93.69 94 VAL A O 1
ATOM 747 N N . ILE A 1 95 ? -16.479 16.156 29.813 1.00 92.38 95 ILE A N 1
ATOM 748 C CA . ILE A 1 95 ? -15.300 15.318 30.010 1.00 92.38 95 ILE A CA 1
ATOM 749 C C . ILE A 1 95 ? -14.582 15.121 28.667 1.00 92.38 95 ILE A C 1
ATOM 751 O O . ILE A 1 95 ? -15.185 14.738 27.665 1.00 92.38 95 ILE A O 1
ATOM 755 N N . LYS A 1 96 ? -13.272 15.405 28.653 1.00 93.19 96 LYS A N 1
ATOM 756 C CA . LYS A 1 96 ? -12.394 15.363 27.463 1.00 93.19 96 LYS A CA 1
ATOM 757 C C . LYS A 1 96 ? -11.067 14.632 27.728 1.00 93.19 96 LYS A C 1
ATOM 759 O O . LYS A 1 96 ? -10.101 14.820 27.002 1.00 93.19 96 LYS A O 1
ATOM 764 N N . ASN A 1 97 ? -10.984 13.845 28.799 1.00 90.00 97 ASN A N 1
ATOM 765 C CA . ASN A 1 97 ? -9.755 13.205 29.293 1.00 90.00 97 ASN A CA 1
ATOM 766 C C . ASN A 1 97 ? -9.459 11.849 28.616 1.00 90.00 97 ASN A C 1
ATOM 768 O O . ASN A 1 97 ? -8.877 10.954 29.225 1.00 90.00 97 ASN A O 1
ATOM 772 N N . ASN A 1 98 ? -9.835 11.690 27.348 1.00 89.12 98 ASN A N 1
ATOM 773 C CA . ASN A 1 98 ? -9.771 10.428 26.603 1.00 89.12 98 ASN A CA 1
ATOM 774 C C . ASN A 1 98 ? -8.348 9.874 26.398 1.00 89.12 98 ASN A C 1
ATOM 776 O O . ASN A 1 98 ? -8.206 8.695 26.089 1.00 89.12 98 ASN A O 1
ATOM 780 N N . ALA A 1 99 ? -7.312 10.703 26.559 1.00 91.44 99 ALA A N 1
ATOM 781 C CA . ALA A 1 99 ? -5.906 10.299 26.504 1.00 91.44 99 ALA A CA 1
ATOM 782 C C . ALA A 1 99 ? -5.236 10.191 27.886 1.00 91.44 99 ALA A C 1
ATOM 784 O O . ALA A 1 99 ? -4.108 9.715 27.959 1.00 91.44 99 ALA A O 1
ATOM 785 N N . SER A 1 100 ? -5.912 10.587 28.973 1.00 91.56 100 SER A N 1
ATOM 786 C CA . SER A 1 100 ? -5.371 10.434 30.332 1.00 91.56 100 SER A CA 1
ATOM 787 C C . SER A 1 100 ? -5.154 8.953 30.638 1.00 91.56 100 SER A C 1
ATOM 789 O O . SER A 1 100 ? -6.000 8.128 30.268 1.00 91.56 100 SER A O 1
ATOM 791 N N . THR A 1 101 ? -4.034 8.626 31.271 1.00 90.69 101 THR A N 1
ATOM 792 C CA . THR A 1 101 ? -3.720 7.294 31.812 1.00 90.69 101 THR A CA 1
ATOM 793 C C . THR A 1 101 ? -3.921 7.289 33.329 1.00 90.69 101 THR A C 1
ATOM 795 O O . THR A 1 101 ? -4.200 8.351 33.895 1.00 90.69 101 THR A O 1
ATOM 798 N N . GLU A 1 102 ? -3.820 6.109 33.953 1.00 79.75 102 GLU A N 1
ATOM 799 C CA . GLU A 1 102 ? -3.496 6.008 35.388 1.00 79.75 102 GLU A CA 1
ATOM 800 C C . GLU A 1 102 ? -2.207 6.776 35.717 1.00 79.75 102 GLU A C 1
ATOM 802 O O . GLU A 1 102 ? -1.353 6.912 34.797 1.00 79.75 102 GLU A O 1
#

Mean predicted aligned error: 4.54 Å